Protein AF-A0A0B6Z4A7-F1 (afdb_monomer)

pLDDT: mean 73.05, std 19.78, range [37.47, 96.38]

Mean predicted aligned error: 13.7 Å

Sequence (97 aa):
INLCDMCVIVSAKDRNMEDPNLVDKEAILCSLNIKAMTFDDTVGLMQSSSNKNLIPGGFSPLHDSKRTQDIGNVPLITELANDSNVQFLDQDDDDDP

InterPro domains:
  IPR003148 Regulat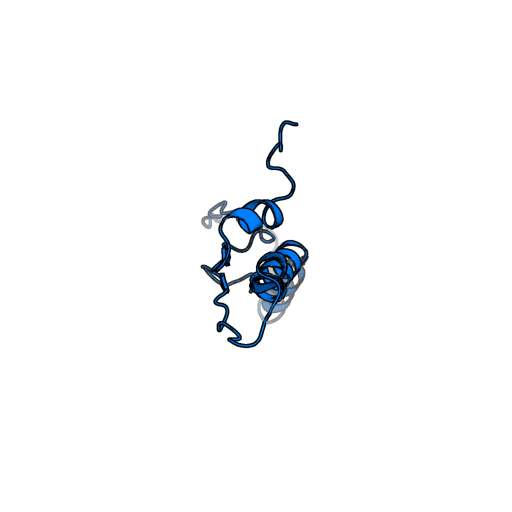or of K+ conductance, N-terminal lobe [PF22614] (1-49)
  IPR047871 Calcium-activated potassium channel slowpoke-like [PTHR10027] (1-94)

Structure (mmCIF, N/CA/C/O backbone):
data_AF-A0A0B6Z4A7-F1
#
_entry.id   AF-A0A0B6Z4A7-F1
#
loop_
_atom_site.group_PDB
_atom_site.id
_atom_site.type_symbol
_atom_site.label_atom_id
_atom_site.label_alt_id
_atom_site.label_comp_id
_atom_site.label_asym_id
_atom_site.label_entity_id
_atom_site.label_seq_id
_atom_site.pdbx_PDB_ins_code
_atom_site.Cartn_x
_atom_site.Cartn_y
_atom_site.Cartn_z
_atom_site.occupancy
_atom_site.B_iso_or_equiv
_atom_site.auth_seq_id
_atom_site.auth_comp_id
_atom_site.auth_asym_id
_atom_site.auth_atom_id
_atom_site.pdbx_PDB_model_num
ATOM 1 N N . ILE A 1 1 ? 8.406 -9.456 -9.563 1.00 81.88 1 ILE A N 1
ATOM 2 C CA . ILE A 1 1 ? 7.343 -8.489 -9.201 1.00 81.88 1 ILE A CA 1
ATOM 3 C C . ILE A 1 1 ? 7.019 -7.571 -10.383 1.00 81.88 1 ILE A C 1
ATOM 5 O O . ILE A 1 1 ? 5.855 -7.446 -10.717 1.00 81.88 1 ILE A O 1
ATOM 9 N N . ASN A 1 2 ? 8.027 -7.050 -11.094 1.00 82.56 2 ASN A N 1
ATOM 10 C CA . ASN A 1 2 ? 7.899 -6.231 -12.314 1.00 82.56 2 ASN A CA 1
ATOM 11 C C . ASN A 1 2 ? 7.196 -6.877 -13.521 1.00 82.56 2 ASN A C 1
ATOM 13 O O . ASN A 1 2 ? 6.833 -6.174 -14.451 1.00 82.56 2 ASN A O 1
ATOM 17 N N . LEU A 1 3 ? 7.029 -8.201 -13.532 1.00 84.88 3 LEU A N 1
ATOM 18 C CA . LEU A 1 3 ? 6.304 -8.924 -14.587 1.00 84.88 3 LEU A CA 1
ATOM 19 C C . LEU A 1 3 ? 4.927 -9.425 -14.128 1.00 84.88 3 LEU A C 1
ATOM 21 O O . LEU A 1 3 ? 4.271 -10.166 -14.853 1.00 84.88 3 LEU A O 1
ATOM 25 N N . CYS A 1 4 ? 4.521 -9.114 -12.897 1.00 88.81 4 CYS A N 1
ATOM 26 C CA . CYS A 1 4 ? 3.232 -9.540 -12.369 1.00 88.81 4 CYS A CA 1
ATOM 27 C C . CYS A 1 4 ? 2.133 -8.604 -12.879 1.00 88.81 4 CYS A C 1
ATOM 29 O O . CYS A 1 4 ? 2.322 -7.391 -12.892 1.00 88.81 4 CYS A O 1
ATOM 31 N N . ASP A 1 5 ? 0.965 -9.155 -13.216 1.00 90.31 5 ASP A N 1
ATOM 32 C CA . ASP A 1 5 ? -0.204 -8.339 -13.572 1.00 90.31 5 ASP A CA 1
ATOM 33 C C . ASP A 1 5 ? -0.703 -7.505 -12.382 1.00 90.31 5 ASP A C 1
ATOM 35 O O . ASP A 1 5 ? -1.247 -6.419 -12.562 1.00 90.31 5 ASP A O 1
ATOM 39 N N . MET A 1 6 ? -0.526 -8.023 -11.161 1.00 93.56 6 MET A N 1
ATOM 40 C CA . MET A 1 6 ? -0.886 -7.357 -9.914 1.00 93.56 6 MET A CA 1
ATOM 41 C C . MET A 1 6 ? -0.099 -7.939 -8.733 1.00 93.56 6 MET A C 1
ATOM 43 O O . MET A 1 6 ? 0.128 -9.149 -8.661 1.00 93.56 6 MET A O 1
ATOM 47 N N . CYS A 1 7 ? 0.287 -7.082 -7.789 1.00 94.06 7 CYS A N 1
ATOM 48 C CA . CYS A 1 7 ? 0.777 -7.446 -6.465 1.00 94.06 7 CYS A CA 1
ATOM 49 C C . CYS A 1 7 ? -0.310 -7.162 -5.423 1.00 94.06 7 CYS A C 1
ATOM 51 O O . CYS A 1 7 ? -0.856 -6.063 -5.382 1.00 94.06 7 CYS A O 1
ATOM 53 N N . VAL A 1 8 ? -0.617 -8.147 -4.579 1.00 96.38 8 VAL A N 1
ATOM 54 C CA . VAL A 1 8 ? -1.568 -7.992 -3.472 1.00 96.38 8 VAL A CA 1
ATOM 55 C C . VAL A 1 8 ? -0.829 -8.238 -2.164 1.00 96.38 8 VAL A C 1
ATOM 57 O O . VAL A 1 8 ? -0.257 -9.313 -1.973 1.00 96.38 8 VAL A O 1
ATOM 60 N N . ILE A 1 9 ? -0.838 -7.245 -1.279 1.00 96.25 9 ILE A N 1
ATOM 61 C CA . ILE A 1 9 ? -0.245 -7.305 0.056 1.00 96.25 9 ILE A CA 1
ATOM 62 C C . ILE A 1 9 ? -1.381 -7.485 1.062 1.00 96.25 9 ILE A C 1
ATOM 64 O O . ILE A 1 9 ? -2.285 -6.658 1.142 1.00 96.25 9 ILE A O 1
ATOM 68 N N . VAL A 1 10 ? -1.324 -8.581 1.815 1.00 94.56 10 VAL A N 1
ATOM 69 C CA . VAL A 1 10 ? -2.315 -8.977 2.827 1.00 94.56 10 VAL A CA 1
ATOM 70 C C . VAL A 1 10 ? -1.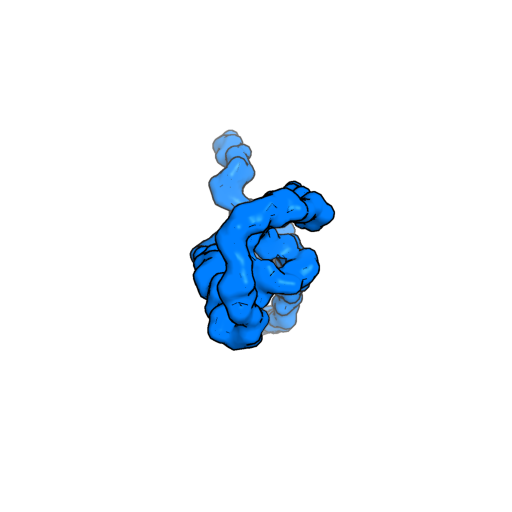579 -9.106 4.154 1.00 94.56 10 VAL A C 1
ATOM 72 O O . VAL A 1 10 ? -0.512 -9.727 4.194 1.00 94.56 10 VAL A O 1
ATOM 75 N N . SER A 1 11 ? -2.121 -8.533 5.226 1.00 86.62 11 SER A N 1
ATOM 76 C CA . SER A 1 11 ? -1.474 -8.541 6.540 1.00 86.62 11 SER A CA 1
ATOM 77 C C . SER A 1 11 ? -2.212 -9.472 7.495 1.00 86.62 11 SER A C 1
ATOM 79 O O . SER A 1 11 ? -3.404 -9.324 7.762 1.00 86.62 11 SER A O 1
ATOM 81 N N . ALA A 1 12 ? -1.504 -10.454 8.053 1.00 81.38 12 ALA A N 1
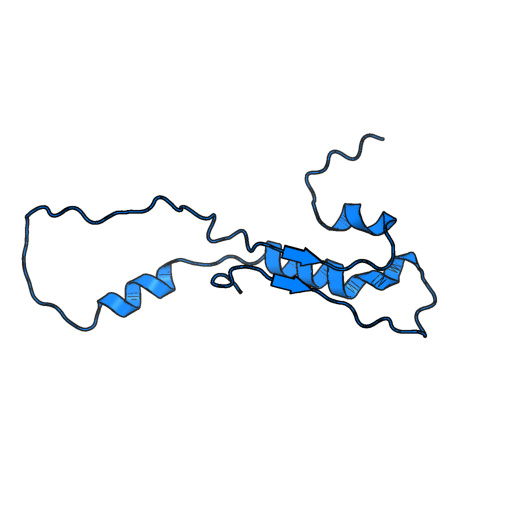ATOM 82 C CA . ALA A 1 12 ? -2.072 -11.283 9.107 1.00 81.38 12 ALA A CA 1
ATOM 83 C C . ALA A 1 12 ? -2.116 -10.472 10.408 1.00 81.38 12 ALA A C 1
ATOM 85 O O . ALA A 1 12 ? -1.079 -10.131 10.969 1.00 81.38 12 ALA A O 1
ATOM 86 N N . LYS A 1 13 ? -3.323 -10.177 10.899 1.00 70.62 13 LYS A N 1
ATOM 87 C CA . LYS A 1 13 ? -3.521 -9.381 12.115 1.00 70.62 13 LYS A CA 1
ATOM 88 C C . LYS A 1 13 ? -2.821 -10.008 13.323 1.00 70.62 13 LYS A C 1
ATOM 90 O O . LYS A 1 13 ? -3.289 -11.019 13.859 1.00 70.62 13 LYS A O 1
ATOM 95 N N . ASP A 1 14 ? -1.763 -9.359 13.800 1.00 71.12 14 ASP A N 1
ATOM 96 C CA . ASP A 1 14 ? -1.178 -9.686 15.093 1.00 71.12 14 ASP A CA 1
ATOM 97 C C . ASP A 1 14 ? -2.114 -9.185 16.200 1.00 71.12 14 ASP A C 1
ATOM 99 O O . ASP A 1 14 ? -2.380 -7.991 16.347 1.00 71.12 14 ASP A O 1
ATOM 103 N N . ARG A 1 15 ? -2.680 -10.121 16.966 1.00 66.69 15 ARG A N 1
ATOM 104 C CA . ARG A 1 15 ? -3.644 -9.806 18.031 1.00 66.69 15 ARG A CA 1
ATOM 105 C C . ARG A 1 15 ? -2.994 -9.094 19.213 1.00 66.69 15 ARG A C 1
ATOM 107 O O . ARG A 1 15 ? -3.718 -8.583 20.061 1.00 66.69 15 ARG A O 1
ATOM 114 N N . ASN A 1 16 ? -1.664 -9.100 19.277 1.00 70.88 16 ASN A N 1
ATOM 115 C CA . ASN A 1 16 ? -0.899 -8.591 20.403 1.00 70.88 16 ASN A CA 1
ATOM 116 C C . ASN A 1 16 ? -0.311 -7.195 20.157 1.00 70.88 16 ASN A C 1
ATOM 118 O O . ASN A 1 16 ? 0.481 -6.720 20.971 1.00 70.88 16 ASN A O 1
ATOM 122 N N . MET A 1 17 ? -0.665 -6.551 19.040 1.00 71.25 17 MET A N 1
ATOM 123 C CA . MET A 1 17 ? -0.212 -5.199 18.750 1.00 71.25 17 MET A CA 1
ATOM 124 C C . MET A 1 17 ? -1.093 -4.163 19.450 1.00 71.25 17 MET A C 1
ATOM 126 O O . MET A 1 17 ? -2.295 -4.084 19.204 1.00 71.25 17 MET A O 1
ATOM 130 N N . GLU A 1 18 ? -0.481 -3.379 20.335 1.00 74.25 18 GLU A N 1
ATOM 131 C CA . GLU A 1 18 ? -1.200 -2.459 21.222 1.00 74.25 18 GLU A CA 1
ATOM 132 C C . GLU A 1 18 ? -1.439 -1.070 20.617 1.00 74.25 18 GLU A C 1
ATOM 134 O O . GLU A 1 18 ? -2.330 -0.368 21.084 1.00 74.25 18 GLU A O 1
ATOM 139 N N . ASP A 1 19 ? -0.683 -0.677 19.584 1.00 86.38 19 ASP A N 1
ATOM 140 C CA . ASP A 1 19 ? -0.815 0.635 18.940 1.00 86.38 19 ASP A CA 1
ATOM 141 C C . ASP A 1 19 ? -1.582 0.533 17.607 1.00 86.38 19 ASP A C 1
ATOM 143 O O . ASP A 1 19 ? -1.021 0.043 16.619 1.00 86.38 19 ASP A O 1
ATOM 147 N N . PRO A 1 20 ? -2.836 1.027 17.544 1.00 84.00 20 PRO A N 1
ATOM 148 C CA . PRO A 1 20 ? -3.650 1.049 16.329 1.00 84.00 20 PRO A CA 1
ATOM 149 C C . PRO A 1 20 ? -3.013 1.800 15.151 1.00 84.00 20 PRO A C 1
ATOM 151 O O . PRO A 1 20 ? -3.366 1.543 14.001 1.00 84.00 20 PRO A O 1
ATOM 154 N N . ASN A 1 21 ? -2.080 2.719 15.407 1.00 86.94 21 ASN A N 1
ATOM 155 C CA . ASN A 1 21 ? -1.414 3.479 14.348 1.00 86.94 21 ASN A CA 1
ATOM 156 C C . ASN A 1 21 ? -0.321 2.664 13.651 1.00 86.94 21 ASN A C 1
ATOM 158 O O . ASN A 1 21 ? 0.054 2.963 12.523 1.00 86.94 21 ASN A O 1
ATOM 162 N N . LEU A 1 22 ? 0.194 1.619 14.303 1.00 90.50 22 LEU A N 1
ATOM 163 C CA . LEU A 1 22 ? 1.321 0.839 13.794 1.00 90.50 22 LEU A CA 1
ATOM 164 C C . LEU A 1 22 ? 0.905 -0.504 13.174 1.00 90.50 22 LEU A C 1
ATOM 166 O O . LEU A 1 22 ? 1.768 -1.213 12.654 1.00 90.50 22 LEU A O 1
ATOM 170 N N . VAL A 1 23 ? -0.389 -0.847 13.193 1.00 91.38 23 VAL A N 1
ATOM 171 C CA . VAL A 1 23 ? -0.915 -2.166 12.770 1.00 91.38 23 VAL A CA 1
ATOM 172 C C . VAL A 1 23 ? -0.598 -2.516 11.322 1.00 91.38 23 VAL A C 1
ATOM 174 O O . VAL A 1 23 ? -0.405 -3.686 11.003 1.00 91.38 23 VAL A O 1
ATOM 177 N N . ASP A 1 24 ? -0.463 -1.502 10.470 1.00 92.56 24 ASP A N 1
ATOM 178 C CA . ASP A 1 24 ? -0.242 -1.659 9.033 1.00 92.56 24 ASP A CA 1
ATOM 179 C C . ASP A 1 24 ? 1.217 -1.435 8.618 1.00 92.56 24 ASP A C 1
ATOM 181 O O . ASP A 1 24 ? 1.528 -1.446 7.426 1.00 92.56 24 ASP A O 1
ATOM 185 N N . LYS A 1 25 ? 2.141 -1.246 9.576 1.00 92.62 25 LYS A N 1
ATOM 186 C CA . LYS A 1 25 ? 3.526 -0.837 9.278 1.00 92.62 25 LYS A CA 1
ATOM 187 C C . LYS A 1 25 ? 4.221 -1.765 8.281 1.00 92.62 25 LYS A C 1
ATOM 189 O O . LYS A 1 25 ? 4.949 -1.293 7.419 1.00 92.62 25 LYS A O 1
ATOM 194 N N . GLU A 1 26 ? 4.001 -3.077 8.371 1.00 93.75 26 GLU A N 1
ATOM 195 C CA . GLU A 1 26 ? 4.654 -4.034 7.472 1.00 93.75 26 GLU A CA 1
ATOM 196 C C . GLU A 1 26 ? 4.060 -3.981 6.063 1.00 93.75 26 GLU A C 1
ATOM 198 O O . GLU A 1 26 ? 4.805 -4.006 5.082 1.00 93.75 26 GLU A O 1
ATOM 203 N N . ALA A 1 27 ? 2.737 -3.835 5.957 1.00 94.56 27 ALA A N 1
ATOM 204 C CA . ALA A 1 27 ? 2.038 -3.728 4.682 1.00 94.56 27 ALA A CA 1
ATOM 205 C C . ALA A 1 27 ? 2.406 -2.429 3.944 1.00 94.56 27 ALA A C 1
ATOM 207 O O . ALA A 1 27 ? 2.714 -2.452 2.748 1.00 94.56 27 ALA A O 1
ATOM 208 N N . ILE A 1 28 ? 2.467 -1.309 4.669 1.00 94.50 28 ILE A N 1
ATOM 209 C CA . ILE A 1 28 ? 2.877 -0.000 4.141 1.00 94.50 28 ILE A CA 1
ATOM 210 C C . ILE A 1 28 ? 4.341 -0.036 3.698 1.00 94.50 28 ILE A C 1
ATOM 212 O O . ILE A 1 28 ? 4.645 0.312 2.558 1.00 94.50 28 ILE A O 1
ATOM 216 N N . LEU A 1 29 ? 5.253 -0.523 4.548 1.00 94.94 29 LEU A N 1
ATOM 217 C CA . LEU A 1 29 ? 6.675 -0.617 4.202 1.00 94.94 29 LEU A CA 1
ATOM 218 C C . LEU A 1 29 ? 6.913 -1.533 2.997 1.00 94.94 29 LEU A C 1
ATOM 220 O O . LEU A 1 29 ? 7.734 -1.211 2.141 1.00 94.94 29 LEU A O 1
ATOM 224 N N . CYS A 1 30 ? 6.187 -2.649 2.896 1.00 94.75 30 CYS A N 1
ATOM 225 C CA . CYS A 1 30 ? 6.254 -3.528 1.732 1.00 94.75 30 CYS A CA 1
ATOM 226 C C . CYS A 1 30 ? 5.811 -2.798 0.4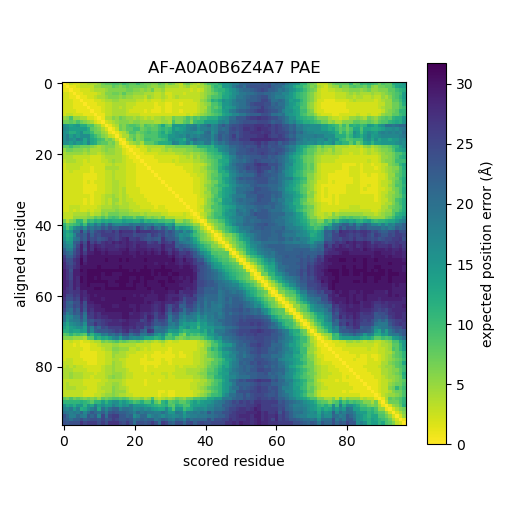54 1.00 94.75 30 CYS A C 1
ATOM 228 O O . CYS A 1 30 ? 6.513 -2.856 -0.557 1.00 94.75 30 CYS A O 1
ATOM 230 N N . SER A 1 31 ? 4.703 -2.056 0.526 1.00 94.19 31 SER A N 1
ATOM 231 C CA . SER A 1 31 ? 4.163 -1.280 -0.596 1.00 94.19 31 SER A CA 1
ATOM 232 C C . SER A 1 31 ? 5.160 -0.230 -1.089 1.00 94.19 31 SER A C 1
ATOM 234 O O . SER A 1 31 ? 5.487 -0.191 -2.275 1.00 94.19 31 SER A O 1
ATOM 236 N N . LEU A 1 32 ? 5.702 0.577 -0.171 1.00 93.25 32 LEU A N 1
ATOM 237 C CA . LEU A 1 32 ? 6.685 1.617 -0.484 1.00 93.25 32 LEU A CA 1
ATOM 238 C C . LEU A 1 32 ? 7.988 1.028 -1.027 1.00 93.25 32 LEU A C 1
ATOM 240 O O . LEU A 1 32 ? 8.566 1.568 -1.967 1.00 93.25 32 LEU A O 1
ATOM 244 N N . ASN A 1 33 ? 8.433 -0.106 -0.483 1.00 93.25 33 ASN A N 1
ATOM 245 C CA . ASN A 1 33 ? 9.631 -0.779 -0.965 1.00 93.25 33 ASN A CA 1
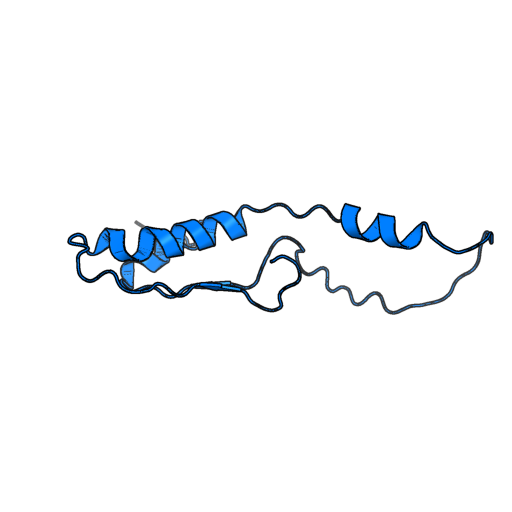ATOM 246 C C . ASN A 1 33 ? 9.467 -1.266 -2.411 1.00 93.25 33 ASN A C 1
ATOM 248 O O . ASN A 1 33 ? 10.408 -1.149 -3.186 1.00 93.25 33 ASN A O 1
ATOM 252 N N . ILE A 1 34 ? 8.288 -1.775 -2.795 1.00 92.31 34 ILE A N 1
ATOM 253 C CA . ILE A 1 34 ? 8.011 -2.156 -4.190 1.00 92.31 34 ILE A CA 1
ATOM 254 C C . ILE A 1 34 ? 7.976 -0.919 -5.094 1.00 92.31 34 ILE A C 1
ATOM 256 O O . ILE A 1 34 ? 8.588 -0.951 -6.158 1.00 92.31 34 ILE A O 1
ATOM 260 N N . LYS A 1 35 ? 7.328 0.173 -4.662 1.00 88.25 35 LYS A N 1
ATOM 261 C CA . LYS A 1 35 ? 7.300 1.446 -5.410 1.00 88.25 35 LYS A CA 1
ATOM 262 C C . LYS A 1 35 ? 8.698 2.050 -5.608 1.00 88.25 35 LYS A C 1
ATOM 264 O O . LYS A 1 35 ? 8.947 2.693 -6.618 1.00 88.25 35 LYS A O 1
ATOM 269 N N . ALA A 1 36 ? 9.622 1.817 -4.674 1.00 88.62 36 ALA A N 1
ATOM 270 C CA . ALA A 1 36 ? 11.005 2.288 -4.757 1.00 88.62 36 ALA A CA 1
ATOM 271 C C . ALA A 1 36 ? 11.923 1.412 -5.635 1.00 88.62 36 ALA A C 1
ATOM 273 O O . ALA A 1 36 ? 13.088 1.762 -5.837 1.00 88.62 36 ALA A O 1
ATOM 274 N N . MET A 1 37 ? 11.452 0.263 -6.133 1.00 88.44 37 MET A N 1
ATOM 275 C CA . MET A 1 37 ? 12.273 -0.611 -6.972 1.00 88.44 37 MET A CA 1
ATOM 276 C C . MET A 1 37 ? 12.495 0.001 -8.356 1.00 88.44 37 MET A C 1
ATOM 278 O O . MET A 1 37 ? 11.556 0.393 -9.041 1.00 88.44 37 MET A O 1
ATOM 282 N N . THR A 1 38 ? 13.745 -0.004 -8.810 1.00 84.06 38 THR A N 1
ATOM 283 C CA . THR A 1 38 ? 14.106 0.322 -10.192 1.00 84.06 38 THR A CA 1
ATOM 284 C C . THR A 1 38 ? 14.317 -0.963 -10.979 1.00 84.06 38 THR A C 1
ATOM 286 O O . THR A 1 38 ? 15.095 -1.828 -10.566 1.00 84.06 38 THR A O 1
ATOM 289 N N . PHE A 1 39 ? 13.653 -1.088 -12.124 1.00 80.44 39 PHE A N 1
ATOM 290 C CA . PHE A 1 39 ? 13.831 -2.221 -13.027 1.00 80.44 39 PHE A CA 1
ATOM 291 C C . PHE A 1 39 ? 14.589 -1.763 -14.270 1.00 80.44 39 PHE A C 1
ATOM 293 O O . PHE A 1 39 ? 14.097 -0.936 -15.030 1.00 80.44 39 PHE A O 1
ATOM 300 N N . ASP A 1 40 ? 15.788 -2.307 -14.472 1.00 76.12 40 ASP A N 1
ATOM 301 C CA . ASP A 1 40 ? 16.571 -2.051 -15.678 1.00 76.12 40 ASP A CA 1
ATOM 302 C C . ASP A 1 40 ? 16.147 -3.016 -16.797 1.00 76.12 40 ASP A C 1
ATOM 304 O O . ASP A 1 40 ? 16.240 -4.239 -16.654 1.00 76.12 40 ASP A O 1
ATOM 308 N N . ASP A 1 41 ? 15.777 -2.476 -17.961 1.00 61.66 41 ASP A N 1
ATOM 309 C CA . ASP A 1 41 ? 15.380 -3.241 -19.162 1.00 61.66 41 ASP A CA 1
ATOM 310 C C . ASP A 1 41 ? 16.510 -4.083 -19.788 1.00 61.66 41 ASP A C 1
ATOM 312 O O . ASP A 1 41 ? 16.321 -4.809 -20.770 1.00 61.66 41 ASP A O 1
ATOM 316 N N . THR A 1 42 ? 17.714 -4.041 -19.218 1.00 59.22 42 THR A N 1
ATOM 317 C CA . THR A 1 42 ? 18.890 -4.756 -19.736 1.00 59.22 42 THR A CA 1
ATOM 318 C C . THR A 1 42 ? 18.761 -6.281 -19.654 1.00 59.22 42 THR A C 1
ATOM 320 O O . THR A 1 42 ? 19.435 -6.995 -20.400 1.00 59.22 42 THR A O 1
ATOM 323 N N . VAL A 1 43 ? 17.847 -6.800 -18.826 1.00 57.34 43 VAL A N 1
ATOM 324 C CA . VAL A 1 43 ? 17.602 -8.245 -18.674 1.00 57.34 43 VAL A CA 1
ATOM 325 C C . VAL A 1 43 ? 16.958 -8.861 -19.930 1.00 57.34 43 VAL A C 1
ATOM 327 O O . VAL A 1 43 ? 17.195 -10.034 -20.225 1.00 57.34 43 VAL A O 1
ATOM 330 N N . GLY A 1 44 ? 16.216 -8.083 -20.731 1.00 54.62 44 GLY A N 1
ATOM 331 C CA . GLY A 1 44 ? 15.587 -8.560 -21.973 1.00 54.62 44 GLY A CA 1
ATOM 332 C C . GLY A 1 44 ? 16.525 -8.611 -23.186 1.00 54.62 44 GLY A C 1
ATOM 333 O O . GLY A 1 44 ? 16.329 -9.420 -24.096 1.00 54.62 44 GLY A O 1
ATOM 334 N N . LEU A 1 45 ? 17.587 -7.799 -23.200 1.00 53.28 45 LEU A N 1
ATOM 335 C CA . LEU A 1 45 ? 18.495 -7.704 -24.350 1.00 53.28 45 LEU A CA 1
ATOM 336 C C . LEU A 1 45 ? 19.466 -8.897 -24.449 1.00 53.28 45 LEU A C 1
ATOM 338 O O . LEU A 1 45 ? 19.961 -9.206 -25.533 1.00 53.28 45 LEU A O 1
ATOM 342 N N . MET A 1 46 ? 19.704 -9.626 -23.352 1.00 49.59 46 MET A N 1
ATOM 343 C CA . MET A 1 46 ? 20.628 -10.769 -23.341 1.00 49.59 46 MET A CA 1
ATOM 344 C C . MET A 1 46 ? 20.033 -12.088 -23.863 1.00 49.59 46 MET A C 1
ATOM 346 O O . MET A 1 46 ? 20.800 -12.971 -24.246 1.00 49.59 46 MET A O 1
ATOM 350 N N . GLN A 1 47 ? 18.704 -12.234 -23.954 1.00 49.81 47 GLN A N 1
ATOM 351 C CA . GLN A 1 47 ? 18.089 -13.444 -24.535 1.00 49.81 47 GLN A CA 1
ATOM 352 C C . GLN A 1 47 ? 18.073 -13.457 -26.073 1.00 49.81 47 GLN A C 1
ATOM 354 O O . GLN A 1 47 ? 17.859 -14.514 -26.663 1.00 49.81 47 GLN A O 1
ATOM 359 N N . SER A 1 48 ? 18.372 -12.335 -26.738 1.00 46.44 48 SER A N 1
ATOM 360 C CA . SER A 1 48 ? 18.482 -12.284 -28.208 1.00 46.44 48 SER A CA 1
ATOM 361 C C . SER A 1 48 ? 19.883 -12.607 -28.750 1.00 46.44 48 SER A C 1
ATOM 363 O O . SER A 1 48 ? 20.061 -12.715 -29.962 1.00 46.44 48 SER A O 1
ATOM 365 N N . SER A 1 49 ? 20.884 -12.825 -27.891 1.00 48.44 49 SER A N 1
ATOM 366 C CA . SER A 1 49 ? 22.273 -13.069 -28.325 1.00 48.44 49 SER A CA 1
ATOM 367 C C . SER A 1 49 ? 22.601 -14.542 -28.608 1.00 48.44 49 SER A C 1
ATOM 369 O O . SER A 1 49 ? 23.752 -14.883 -28.873 1.00 48.44 49 SER A O 1
ATOM 371 N N . SER A 1 50 ? 21.617 -15.444 -28.577 1.00 50.88 50 SER A N 1
ATOM 372 C CA . SER A 1 50 ? 21.795 -16.859 -28.926 1.00 50.88 50 SER A CA 1
ATOM 373 C C . SER A 1 50 ? 20.888 -17.228 -30.100 1.00 50.88 50 SER A C 1
ATOM 375 O O . SER A 1 50 ? 19.762 -17.669 -29.903 1.00 50.88 50 SER A O 1
ATOM 377 N N . ASN A 1 51 ? 21.426 -17.082 -31.315 1.00 51.44 51 ASN A N 1
ATOM 378 C CA . ASN A 1 51 ? 20.855 -17.433 -32.628 1.00 51.44 51 ASN A CA 1
ATOM 379 C C . ASN A 1 51 ? 20.158 -16.294 -33.390 1.00 51.44 51 ASN A C 1
ATOM 381 O O . ASN A 1 51 ? 18.934 -16.186 -33.371 1.00 51.44 51 ASN A O 1
ATOM 385 N N . LYS A 1 52 ? 20.925 -15.576 -34.224 1.00 39.78 52 LYS A N 1
ATOM 386 C CA . LYS A 1 52 ? 20.796 -15.647 -35.698 1.00 39.78 52 LYS A CA 1
ATOM 387 C C . LYS A 1 52 ? 21.700 -14.626 -36.397 1.00 39.78 52 LYS A C 1
ATOM 389 O O . LYS A 1 52 ? 21.534 -13.422 -36.277 1.00 39.78 52 LYS A O 1
ATOM 394 N N . ASN A 1 53 ? 22.648 -15.172 -37.148 1.00 42.19 53 ASN A N 1
ATOM 395 C CA . ASN A 1 53 ? 23.025 -14.793 -38.507 1.00 42.19 53 ASN A CA 1
ATOM 396 C C . ASN A 1 53 ? 22.526 -13.429 -39.036 1.00 42.19 53 ASN A C 1
ATOM 398 O O . ASN A 1 53 ? 21.352 -13.266 -39.347 1.00 42.19 53 ASN A O 1
ATOM 402 N N . LEU A 1 54 ? 23.490 -12.532 -39.265 1.00 45.97 54 LEU A N 1
ATOM 403 C CA . LEU A 1 54 ? 23.746 -11.843 -40.539 1.00 45.97 54 LEU A CA 1
ATOM 404 C C . LEU A 1 54 ? 22.526 -11.548 -41.439 1.00 45.97 54 LEU A C 1
ATOM 406 O O . LEU A 1 54 ? 22.163 -12.400 -42.244 1.00 45.97 54 LEU A O 1
ATOM 410 N N . ILE A 1 55 ? 22.015 -10.309 -41.416 1.00 38.03 55 ILE A N 1
ATOM 411 C CA . ILE A 1 55 ? 21.531 -9.587 -42.614 1.00 38.03 55 ILE A CA 1
ATOM 412 C C . ILE A 1 55 ? 21.430 -8.067 -42.340 1.00 38.03 55 ILE A C 1
ATOM 414 O O . ILE A 1 55 ? 20.749 -7.672 -41.395 1.00 38.03 55 ILE A O 1
ATOM 418 N N . PRO A 1 56 ? 22.076 -7.197 -43.145 1.00 41.16 56 PRO A N 1
ATOM 419 C CA . PRO A 1 56 ? 21.907 -5.749 -43.075 1.00 41.16 56 PRO A CA 1
ATOM 420 C C . PRO A 1 56 ? 20.780 -5.275 -44.010 1.00 41.16 56 PRO A C 1
ATOM 422 O O . PRO A 1 56 ? 20.834 -5.494 -45.217 1.00 41.16 56 PRO A O 1
ATOM 425 N N . GLY A 1 57 ? 19.805 -4.553 -43.452 1.00 45.06 57 GLY A N 1
ATOM 426 C CA . GLY A 1 57 ? 18.814 -3.772 -44.200 1.00 45.06 57 GLY A CA 1
ATOM 427 C C . GLY A 1 57 ? 17.496 -4.492 -44.511 1.00 45.06 57 GLY A C 1
ATOM 428 O O . GLY A 1 57 ? 17.482 -5.603 -45.029 1.00 45.06 57 GLY A O 1
ATOM 429 N N . GLY A 1 58 ? 16.381 -3.798 -44.260 1.00 37.47 58 GLY A N 1
ATOM 430 C CA . GLY A 1 58 ? 15.071 -4.144 -44.821 1.00 37.47 58 GLY A CA 1
ATOM 431 C C . GLY A 1 58 ? 13.974 -4.409 -43.792 1.00 37.47 58 GLY A C 1
ATOM 432 O O . GLY A 1 58 ? 13.932 -5.459 -43.168 1.00 37.47 58 GLY A O 1
ATOM 433 N N . PHE A 1 59 ? 13.079 -3.429 -43.675 1.00 50.69 59 PHE A N 1
ATOM 434 C CA . PHE A 1 59 ? 11.702 -3.462 -43.174 1.00 50.69 59 PHE A CA 1
ATOM 435 C C . PHE A 1 59 ? 11.056 -4.836 -42.914 1.00 50.69 59 PHE A C 1
ATOM 437 O O . PHE A 1 59 ? 10.972 -5.661 -43.822 1.00 50.69 59 PHE A O 1
ATOM 444 N N . SER A 1 60 ? 10.404 -4.984 -41.752 1.00 47.12 60 SER A N 1
ATOM 445 C CA . SER A 1 60 ? 9.054 -5.570 -41.646 1.00 47.12 60 SER A CA 1
ATOM 446 C C . SER A 1 60 ? 8.361 -5.207 -40.319 1.00 47.12 60 SER A C 1
ATOM 448 O O . SER A 1 60 ? 9.047 -4.966 -39.327 1.00 47.12 60 SER A O 1
ATOM 450 N N . PRO A 1 61 ? 7.015 -5.125 -40.308 1.00 51.16 61 PRO A N 1
ATOM 451 C CA . PRO A 1 61 ? 6.227 -4.424 -39.303 1.00 51.16 61 PRO A CA 1
ATOM 452 C C . PRO A 1 61 ? 5.730 -5.404 -38.243 1.00 51.16 61 PRO A C 1
ATOM 454 O O . PRO A 1 61 ? 4.945 -6.303 -38.543 1.00 51.16 61 PRO A O 1
ATOM 457 N N . LEU A 1 62 ? 6.154 -5.239 -36.995 1.00 42.41 62 LEU A N 1
ATOM 458 C CA . LEU A 1 62 ? 5.642 -6.070 -35.915 1.00 42.41 62 LEU A CA 1
ATOM 459 C C . LEU A 1 62 ? 5.281 -5.190 -34.735 1.00 42.41 62 LEU A C 1
ATOM 461 O O . LEU A 1 62 ? 6.121 -4.866 -33.912 1.00 42.41 62 LEU A O 1
ATOM 465 N N . HIS A 1 63 ? 4.015 -4.774 -34.752 1.00 47.00 63 HIS A N 1
ATOM 466 C CA . HIS A 1 63 ? 3.155 -4.659 -33.582 1.00 47.00 63 HIS A CA 1
ATOM 467 C C . HIS A 1 63 ? 3.892 -4.290 -32.292 1.00 47.00 63 HIS A C 1
ATOM 469 O O . HIS A 1 63 ? 3.875 -5.047 -31.325 1.00 47.00 63 HIS A O 1
ATOM 475 N N . ASP A 1 64 ? 4.501 -3.108 -32.269 1.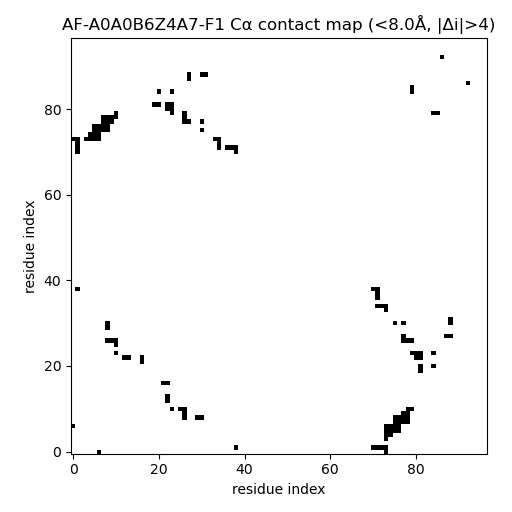00 43.00 64 ASP A N 1
ATOM 476 C CA . ASP A 1 64 ? 4.957 -2.541 -31.015 1.00 43.00 64 ASP A CA 1
ATOM 477 C C . ASP A 1 64 ? 3.709 -1.961 -30.358 1.00 43.00 64 ASP A C 1
ATOM 479 O O . ASP A 1 64 ? 3.324 -0.803 -30.548 1.00 43.00 64 ASP A O 1
ATOM 483 N N . SER A 1 65 ? 2.969 -2.860 -29.703 1.00 50.72 65 SER A N 1
ATOM 484 C CA . SER A 1 65 ? 2.010 -2.486 -28.684 1.00 50.72 65 SER A CA 1
ATOM 485 C C . SER A 1 65 ? 2.785 -1.603 -27.732 1.00 50.72 65 SER A C 1
ATOM 487 O O . SER A 1 65 ? 3.519 -2.082 -26.876 1.00 50.72 65 SER A O 1
ATOM 489 N N . LYS A 1 66 ? 2.610 -0.300 -27.928 1.00 45.03 66 LYS A N 1
ATOM 490 C CA . LYS A 1 66 ? 3.045 0.807 -27.092 1.00 45.03 66 LYS A CA 1
ATOM 491 C C . LYS A 1 66 ? 2.321 0.734 -25.742 1.00 45.03 66 LYS A C 1
ATOM 493 O O . LYS A 1 66 ? 1.721 1.694 -25.285 1.00 45.03 66 LYS A O 1
ATOM 498 N N . ARG A 1 67 ? 2.356 -0.432 -25.100 1.00 46.81 67 ARG A N 1
ATOM 499 C CA . ARG A 1 67 ? 2.447 -0.561 -23.661 1.00 46.81 67 ARG A CA 1
ATOM 500 C C . ARG A 1 67 ? 3.901 -0.261 -23.334 1.00 46.81 67 ARG A C 1
ATOM 502 O O . ARG A 1 67 ? 4.665 -1.120 -22.921 1.00 46.81 67 ARG A O 1
ATOM 509 N N . THR A 1 68 ? 4.239 1.017 -23.436 1.00 42.53 68 THR A N 1
ATOM 510 C CA . THR A 1 68 ? 5.057 1.637 -22.402 1.00 42.53 68 THR A CA 1
ATOM 511 C C . THR A 1 68 ? 4.202 1.567 -21.129 1.00 42.53 68 THR A C 1
ATOM 513 O O . THR A 1 68 ? 3.634 2.556 -20.687 1.00 42.53 68 THR A O 1
ATOM 516 N N . GLN A 1 69 ? 3.959 0.349 -20.619 1.00 47.78 69 GLN A N 1
ATOM 517 C CA . GLN A 1 69 ? 3.713 0.195 -19.200 1.00 47.78 69 GLN A CA 1
ATOM 518 C C . GLN A 1 69 ? 4.943 0.845 -18.596 1.00 47.78 69 GLN A C 1
ATOM 520 O O . GLN A 1 69 ? 6.048 0.529 -19.029 1.00 47.78 69 GLN A O 1
ATOM 525 N N . ASP A 1 70 ? 4.765 1.819 -17.716 1.00 51.00 70 ASP A N 1
ATOM 526 C CA . ASP A 1 70 ? 5.834 2.187 -16.803 1.00 51.00 70 ASP A CA 1
ATOM 527 C C . ASP A 1 70 ? 6.373 0.875 -16.237 1.00 51.00 70 ASP A C 1
ATOM 529 O O . ASP A 1 70 ? 5.735 0.264 -15.383 1.00 51.00 70 ASP A O 1
ATOM 533 N N . ILE A 1 71 ? 7.506 0.390 -16.747 1.00 49.84 71 ILE A N 1
ATOM 534 C CA . ILE A 1 71 ? 8.112 -0.869 -16.298 1.00 49.84 71 ILE A CA 1
ATOM 535 C C . ILE A 1 7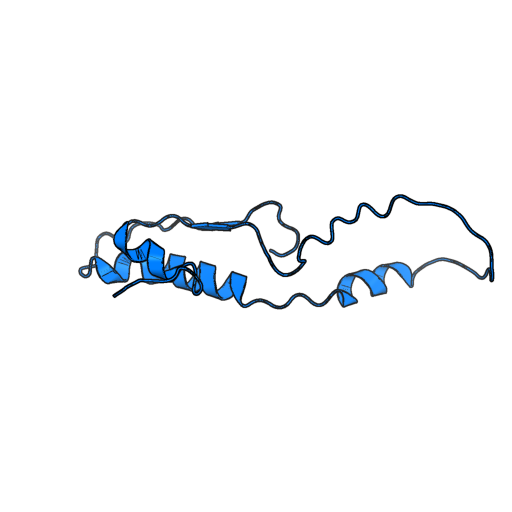1 ? 8.501 -0.746 -14.806 1.00 49.84 71 ILE A C 1
ATOM 537 O O . ILE A 1 71 ? 8.780 -1.749 -14.155 1.00 49.84 71 ILE A O 1
ATOM 541 N N . GLY A 1 72 ? 8.429 0.470 -14.240 1.00 56.94 72 GLY A N 1
ATOM 542 C CA . GLY A 1 72 ? 8.538 0.793 -12.818 1.00 56.94 72 GLY A CA 1
ATOM 543 C C . GLY A 1 72 ? 7.252 0.702 -11.984 1.00 56.94 72 GLY A C 1
ATOM 544 O O . GLY A 1 72 ? 7.350 0.458 -10.786 1.00 56.94 72 GLY A O 1
ATOM 545 N N . ASN A 1 73 ? 6.055 0.844 -12.564 1.00 72.69 73 ASN A N 1
ATOM 546 C CA . ASN A 1 73 ? 4.818 0.944 -11.780 1.00 72.69 73 ASN A CA 1
ATOM 547 C C . ASN A 1 73 ? 4.101 -0.407 -11.709 1.00 72.69 73 ASN A C 1
ATOM 549 O O . ASN A 1 73 ? 3.237 -0.737 -12.523 1.00 72.69 73 ASN A O 1
ATOM 553 N N . VAL A 1 74 ? 4.476 -1.206 -10.708 1.00 88.75 74 VAL A N 1
ATOM 554 C CA . VAL A 1 74 ? 3.771 -2.447 -10.362 1.00 88.75 74 VAL A CA 1
ATOM 555 C C . VAL A 1 74 ? 2.344 -2.090 -9.901 1.00 88.75 74 VAL A C 1
ATOM 557 O O . VAL A 1 74 ? 2.200 -1.260 -9.005 1.00 88.75 74 VAL A O 1
ATOM 560 N N . PRO A 1 75 ? 1.274 -2.701 -10.446 1.00 90.88 75 PRO A N 1
ATOM 561 C CA . PRO A 1 75 ? -0.078 -2.514 -9.917 1.00 90.88 75 PRO A CA 1
ATOM 562 C C . PRO A 1 75 ? -0.197 -3.147 -8.525 1.00 90.88 75 PRO A C 1
ATOM 564 O O . PRO A 1 75 ? 0.019 -4.353 -8.384 1.00 90.88 75 PRO A O 1
ATOM 567 N N . LEU A 1 76 ? -0.522 -2.355 -7.499 1.00 93.00 76 LEU A N 1
ATOM 568 C CA . LEU A 1 76 ? -0.594 -2.799 -6.100 1.00 93.00 76 LEU A CA 1
ATOM 569 C C . LEU A 1 76 ? -2.016 -2.687 -5.529 1.00 93.00 76 LEU A C 1
ATOM 571 O O . LEU A 1 76 ? -2.704 -1.696 -5.754 1.00 93.00 76 LEU A O 1
ATOM 575 N N . ILE A 1 77 ? -2.416 -3.679 -4.729 1.00 95.75 77 ILE A N 1
ATOM 576 C CA . ILE A 1 77 ? -3.473 -3.570 -3.713 1.00 95.75 77 ILE A CA 1
ATOM 577 C C . ILE A 1 77 ? -2.846 -3.891 -2.360 1.00 95.75 77 ILE A C 1
ATOM 579 O O . ILE A 1 77 ? -2.193 -4.927 -2.217 1.00 95.75 77 ILE A O 1
ATOM 583 N N . THR A 1 78 ? -3.105 -3.049 -1.365 1.00 95.06 78 THR A N 1
ATOM 584 C CA . THR A 1 78 ? -2.621 -3.235 0.005 1.00 95.06 78 THR A CA 1
ATOM 585 C C . THR A 1 78 ? -3.804 -3.252 0.958 1.00 95.06 78 THR A C 1
ATOM 587 O O . THR A 1 78 ? -4.596 -2.314 0.989 1.00 95.06 78 THR A O 1
ATOM 590 N N . GLU A 1 79 ? -3.941 -4.331 1.722 1.00 95.69 79 GLU A N 1
ATOM 591 C CA . GLU A 1 79 ? -4.884 -4.397 2.836 1.00 95.69 79 GLU A CA 1
ATOM 592 C C . GLU A 1 79 ? -4.394 -3.508 3.984 1.00 95.69 79 GLU A C 1
ATOM 594 O O . GLU A 1 79 ? -3.241 -3.617 4.407 1.00 95.69 79 GLU A O 1
ATOM 599 N N . LEU A 1 80 ? -5.288 -2.666 4.502 1.00 93.62 80 LEU A N 1
ATOM 600 C CA . LEU A 1 80 ? -5.080 -1.884 5.715 1.00 93.62 80 LEU A CA 1
ATOM 601 C C . LEU A 1 80 ? -6.139 -2.270 6.747 1.00 93.62 80 LEU A C 1
ATOM 603 O O . LEU A 1 80 ? -7.311 -2.451 6.416 1.00 93.62 80 LEU A O 1
ATOM 607 N N . ALA A 1 81 ? -5.724 -2.392 8.001 1.00 91.81 81 ALA A N 1
ATOM 608 C CA . ALA A 1 81 ? -6.606 -2.598 9.138 1.00 91.81 81 ALA A CA 1
ATOM 609 C C . ALA A 1 81 ? -7.035 -1.276 9.795 1.00 91.81 81 ALA A C 1
ATOM 611 O O . ALA A 1 81 ? -8.042 -1.268 10.509 1.00 91.81 81 ALA A O 1
ATOM 612 N N . ASN A 1 82 ? -6.296 -0.183 9.582 1.00 91.06 82 ASN A N 1
ATOM 613 C CA . ASN A 1 82 ? -6.674 1.164 9.997 1.00 91.06 82 ASN A CA 1
ATOM 614 C C . ASN A 1 82 ? -6.806 2.087 8.773 1.00 91.06 82 ASN A C 1
ATOM 616 O O . ASN A 1 82 ? -5.814 2.448 8.143 1.00 91.06 82 ASN A O 1
ATOM 620 N N . ASP A 1 83 ? -8.038 2.502 8.474 1.00 90.94 83 ASP A N 1
ATOM 621 C CA . ASP A 1 83 ? -8.378 3.316 7.300 1.00 90.94 83 ASP A CA 1
ATOM 622 C C . ASP A 1 83 ? -7.609 4.647 7.244 1.00 90.94 83 ASP A C 1
ATOM 624 O O . ASP A 1 83 ? -7.275 5.124 6.161 1.00 90.94 83 ASP A O 1
ATOM 628 N N . SER A 1 84 ? -7.269 5.238 8.397 1.00 91.38 84 SER A N 1
ATOM 629 C CA . SER A 1 84 ? -6.512 6.497 8.459 1.00 91.38 84 SER A CA 1
ATOM 630 C C . SER A 1 84 ? -5.065 6.364 7.977 1.00 91.38 84 SER A C 1
ATOM 632 O O . SER A 1 84 ? -4.428 7.370 7.684 1.00 91.38 84 SER A O 1
ATOM 634 N N . ASN A 1 85 ? -4.537 5.144 7.865 1.00 91.38 85 ASN A N 1
ATOM 635 C CA . ASN A 1 85 ? -3.175 4.908 7.395 1.00 91.38 85 ASN A CA 1
ATOM 636 C C . ASN A 1 85 ? -3.040 4.962 5.861 1.00 91.38 85 ASN A C 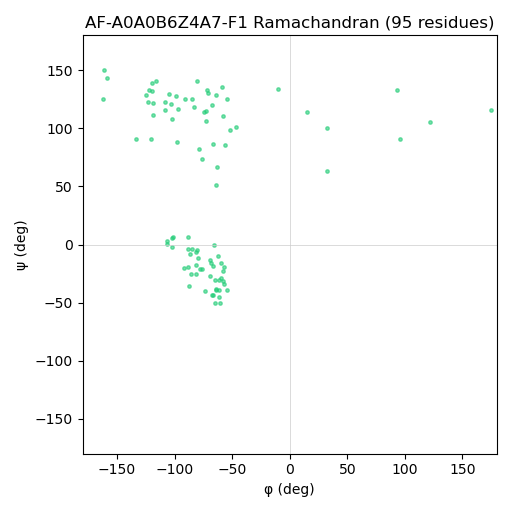1
ATOM 638 O O . ASN A 1 85 ? -1.924 4.863 5.350 1.00 91.38 85 ASN A O 1
ATOM 642 N N . VAL A 1 86 ? -4.142 5.120 5.118 1.00 92.12 86 VAL A N 1
ATOM 643 C CA . VAL A 1 86 ? -4.131 5.156 3.643 1.00 92.12 86 VAL A CA 1
ATOM 644 C C . VAL A 1 86 ? -3.222 6.254 3.082 1.00 92.12 86 VAL A C 1
ATOM 646 O O . VAL A 1 86 ? -2.528 6.019 2.097 1.00 92.12 86 VAL A O 1
ATOM 649 N N . GLN A 1 87 ? -3.132 7.389 3.780 1.00 89.81 87 GLN A N 1
ATOM 650 C CA . GLN A 1 87 ? -2.276 8.534 3.443 1.00 89.81 87 GLN A CA 1
ATOM 651 C C . GLN A 1 87 ? -0.781 8.179 3.324 1.00 89.81 87 GLN A C 1
ATOM 653 O O . GLN A 1 87 ? -0.003 8.903 2.722 1.00 89.81 87 GLN A O 1
ATOM 658 N N . PHE A 1 88 ? -0.339 7.054 3.897 1.00 91.62 88 PHE A N 1
ATOM 659 C CA . PHE A 1 88 ? 1.065 6.641 3.832 1.00 91.62 88 PHE A CA 1
ATOM 660 C C . PHE A 1 88 ? 1.420 5.872 2.551 1.00 91.62 88 PHE A C 1
ATOM 662 O O . P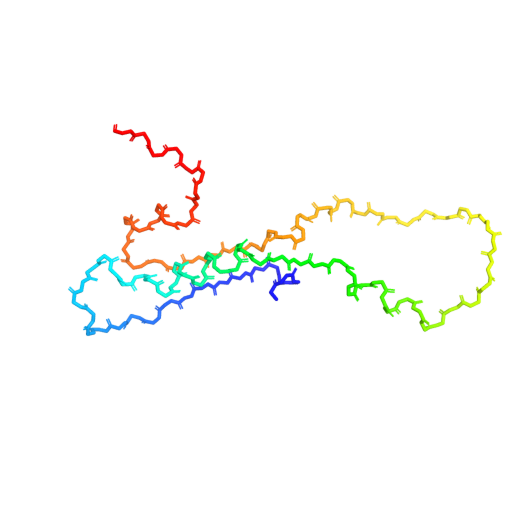HE A 1 88 ? 2.581 5.487 2.383 1.00 91.62 88 PHE A O 1
ATOM 669 N N . LEU A 1 89 ? 0.447 5.584 1.679 1.00 91.50 89 LEU A N 1
ATOM 670 C CA . LEU A 1 89 ? 0.670 4.798 0.466 1.00 91.50 89 LEU A CA 1
ATOM 671 C C . LEU A 1 89 ? 1.106 5.649 -0.728 1.00 91.50 89 LEU A C 1
ATOM 673 O O . LEU A 1 89 ? 1.936 5.165 -1.500 1.00 91.50 89 LEU A O 1
ATOM 677 N N . ASP A 1 90 ? 0.611 6.874 -0.874 1.00 84.56 90 ASP A N 1
ATOM 678 C CA . ASP A 1 90 ? 0.915 7.769 -1.994 1.00 84.56 90 ASP A CA 1
ATOM 679 C C . ASP A 1 90 ? 1.446 9.110 -1.468 1.00 84.56 90 ASP A C 1
ATOM 681 O O . ASP A 1 90 ? 0.877 9.696 -0.560 1.00 84.56 90 ASP A O 1
ATOM 685 N N . GLN A 1 91 ? 2.594 9.560 -1.989 1.00 66.94 91 GLN A N 1
ATOM 686 C CA . GLN A 1 91 ? 3.291 10.766 -1.503 1.00 66.94 91 GLN A CA 1
ATOM 687 C C . GLN A 1 91 ? 2.802 12.061 -2.170 1.00 66.94 91 GLN A C 1
ATOM 689 O O . GLN A 1 91 ? 3.213 13.142 -1.756 1.00 66.94 91 GLN A O 1
ATOM 694 N N . ASP A 1 92 ? 1.965 11.932 -3.202 1.00 66.88 92 ASP A N 1
ATOM 695 C CA . ASP A 1 92 ? 1.508 13.029 -4.059 1.00 66.88 92 ASP A CA 1
ATOM 696 C C . ASP A 1 92 ? 0.042 13.421 -3.794 1.00 66.88 92 ASP A C 1
ATOM 698 O O . ASP A 1 92 ? -0.476 14.311 -4.466 1.00 66.88 92 ASP A O 1
ATOM 702 N N . ASP A 1 93 ? -0.642 12.762 -2.850 1.00 65.06 93 ASP A N 1
ATOM 703 C CA . ASP A 1 93 ? -1.963 13.211 -2.414 1.00 65.06 93 ASP A CA 1
ATOM 704 C C . ASP A 1 93 ? -1.762 14.484 -1.577 1.00 65.06 93 ASP A C 1
ATOM 706 O O . ASP A 1 93 ? -1.216 14.444 -0.476 1.00 65.06 93 ASP A O 1
ATOM 710 N N . ASP A 1 94 ? -2.120 15.631 -2.164 1.00 59.44 94 ASP A N 1
ATOM 711 C CA . ASP A 1 94 ? -2.089 16.964 -1.555 1.00 59.44 94 ASP A CA 1
ATOM 712 C C . ASP A 1 94 ? -2.934 16.980 -0.262 1.00 59.44 94 ASP A C 1
ATOM 714 O O . ASP A 1 94 ? -4.118 17.330 -0.271 1.00 59.44 94 ASP A O 1
ATOM 718 N N . ASP A 1 95 ? -2.333 16.585 0.859 1.00 62.03 95 ASP A N 1
ATOM 719 C CA . ASP A 1 95 ? -2.899 16.726 2.199 1.00 62.03 95 ASP A CA 1
ATOM 720 C C . ASP A 1 95 ? -2.990 18.227 2.546 1.00 62.03 95 ASP A C 1
ATOM 722 O O . ASP A 1 95 ? -2.070 18.825 3.115 1.00 62.03 95 ASP A O 1
ATOM 726 N N . ASP A 1 96 ? -4.095 18.859 2.142 1.00 56.69 96 ASP A N 1
ATOM 727 C CA . ASP A 1 96 ? -4.443 20.238 2.503 1.00 56.69 96 ASP A CA 1
ATOM 728 C C . ASP A 1 96 ? -4.541 20.373 4.050 1.00 56.69 96 ASP A C 1
ATOM 730 O O . ASP A 1 96 ? -5.126 19.500 4.704 1.00 56.69 96 ASP A O 1
ATOM 734 N N . PRO A 1 97 ? -3.975 21.444 4.649 1.00 60.59 97 PRO A N 1
ATOM 735 C CA . PRO A 1 97 ? -3.813 21.619 6.101 1.00 60.59 97 PRO A CA 1
ATOM 736 C C . PRO A 1 97 ? -5.097 21.901 6.900 1.00 60.59 97 PRO A C 1
ATOM 738 O O . PRO A 1 97 ? -6.053 22.508 6.361 1.00 60.59 97 PRO A O 1
#

Solvent-accessible surface area (backbone atoms only — not comparable to full-atom values): 6818 Å² total; per-residue (Å²): 110,77,83,46,90,59,48,78,45,78,69,83,82,66,86,80,67,86,52,77,88,57,74,39,51,66,46,47,51,51,51,52,53,54,66,69,45,83,69,73,74,68,73,66,64,64,72,64,76,74,82,75,82,89,82,89,85,80,90,81,93,71,86,76,72,81,70,76,57,61,67,48,66,63,47,74,47,72,56,67,89,44,79,84,58,57,70,75,75,50,93,78,68,83,79,78,131

Organism: NCBI:txid1028688

Radius of gyration: 20.87 Å; Cα contacts (8 Å, |Δi|>4): 71; chains: 1; bounding box: 32×39×66 Å

Foldseek 3Di:
DLPDQADEADDDQDPPDDDLLCRCVVLLVVLVVLLPDDDDPVVVVVVVPPDDDDDDDDDDDDDPPPPPVVSNDHHYDTDDPDPVCPCSNDPPPPPDD

Secondary structure (DSSP, 8-state):
-TT-S-EEE-----TT---TTTTTHHHHHHHHHHHT----THHHHGGGSSS-------------------TT---EEE--SSGGGGGGS-S-S----